Protein AF-C7QG86-F1 (afdb_monomer)

pLDDT: mean 76.53, std 17.46, range [31.89, 95.56]

Radius of gyration: 15.06 Å; Cα contacts (8 Å, |Δi|>4): 195; chains: 1; bounding box: 33×45×41 Å

Solvent-accessible surface area (backbone atoms only — not comparable to full-atom values): 7552 Å² total; per-residue (Å²): 132,87,79,82,76,76,78,77,77,72,50,76,69,52,50,54,48,51,56,45,40,50,59,56,41,36,70,58,45,50,54,40,38,75,74,72,48,74,61,44,81,42,74,46,90,91,76,31,35,30,40,33,35,74,40,83,79,37,16,29,38,40,33,32,45,76,91,42,39,47,60,82,56,95,66,88,62,39,31,45,35,30,34,33,38,83,56,75,65,81,82,67,76,78,92,61,82,61,46,80,69,38,75,50,88,54,80,66,96,56,68,42,58,60,56,44,52,52,45,52,54,57,54,55,72,76,83

Sequence (127 aa):
MTKTATPAAPSSRDAFTFDAARTACRDILDALAEAGFEPGIEYLAGGCAAISIVLRDGSAVLISDIDASLPLSDAPRARWWALHYPGRWDGYPGDEEPVTVYAADGTAEGDDTAAMLAAVTAYARTR

Structure (mmCIF, N/CA/C/O backbone):
data_AF-C7QG86-F1
#
_entry.id   AF-C7QG86-F1
#
loop_
_atom_site.group_PDB
_atom_site.id
_atom_site.type_symbol
_atom_site.label_atom_id
_atom_site.label_alt_id
_atom_site.label_comp_id
_atom_site.label_asym_id
_atom_site.label_entity_id
_atom_site.label_seq_id
_atom_site.pdbx_PDB_ins_code
_atom_site.Cartn_x
_atom_site.Cartn_y
_atom_site.Cartn_z
_atom_site.occupancy
_atom_site.B_iso_or_equiv
_atom_site.auth_seq_id
_atom_site.auth_comp_id
_atom_site.auth_asym_id
_atom_site.auth_atom_id
_atom_site.pdbx_PDB_model_num
ATOM 1 N N . MET A 1 1 ? 2.563 27.004 27.930 1.00 43.31 1 MET A N 1
ATOM 2 C CA . MET A 1 1 ? 2.530 27.506 26.540 1.00 43.31 1 MET A CA 1
ATOM 3 C C . MET A 1 1 ? 3.167 26.446 25.660 1.00 43.31 1 MET A C 1
ATOM 5 O O . MET A 1 1 ? 4.381 26.295 25.690 1.00 43.31 1 MET A O 1
ATOM 9 N N . THR A 1 2 ? 2.361 25.632 24.985 1.00 40.78 2 THR A N 1
ATOM 10 C CA . THR A 1 2 ? 2.843 24.545 24.123 1.00 40.78 2 THR A CA 1
ATOM 11 C C . THR A 1 2 ? 3.312 25.159 22.808 1.00 40.78 2 THR A C 1
ATOM 13 O O . THR A 1 2 ? 2.512 25.698 22.050 1.00 40.78 2 THR A O 1
ATOM 16 N N . LYS A 1 3 ? 4.628 25.162 22.582 1.00 33.06 3 LYS A N 1
ATOM 17 C CA . LYS A 1 3 ? 5.249 25.623 21.339 1.00 33.06 3 LYS A CA 1
ATOM 18 C C . LYS A 1 3 ? 4.970 24.570 20.269 1.00 33.06 3 LYS A C 1
ATOM 20 O O . LYS A 1 3 ? 5.593 23.514 20.285 1.00 33.06 3 LYS A O 1
ATOM 25 N N . THR A 1 4 ? 4.018 24.836 19.382 1.00 37.59 4 THR A N 1
ATOM 26 C CA . THR A 1 4 ? 3.779 24.022 18.187 1.00 37.59 4 THR A CA 1
ATOM 27 C C . THR A 1 4 ? 5.046 24.081 17.337 1.00 37.59 4 THR A C 1
ATOM 29 O O . THR A 1 4 ? 5.409 25.142 16.829 1.00 37.59 4 THR A O 1
ATOM 32 N N . ALA A 1 5 ? 5.785 22.975 17.267 1.00 35.00 5 ALA A N 1
ATOM 33 C CA . ALA A 1 5 ? 6.930 22.868 16.379 1.00 35.00 5 ALA A CA 1
ATOM 34 C C . ALA A 1 5 ? 6.402 22.763 14.946 1.00 35.00 5 ALA A C 1
ATOM 36 O O . ALA A 1 5 ? 5.691 21.818 14.614 1.00 35.00 5 ALA A O 1
ATOM 37 N N . THR A 1 6 ? 6.717 23.752 14.114 1.00 31.89 6 THR A N 1
ATOM 38 C CA . THR A 1 6 ? 6.535 23.651 12.666 1.00 31.89 6 THR A CA 1
ATOM 39 C C . THR A 1 6 ? 7.352 22.453 12.175 1.00 31.89 6 THR A C 1
ATOM 41 O O . THR A 1 6 ? 8.548 22.409 12.484 1.00 31.89 6 THR A O 1
ATOM 44 N N . PRO A 1 7 ? 6.762 21.480 11.457 1.00 42.78 7 PRO A N 1
ATOM 45 C CA . PRO A 1 7 ? 7.535 20.377 10.907 1.00 42.78 7 PRO A CA 1
ATOM 46 C C . PRO A 1 7 ? 8.622 20.935 9.982 1.00 42.78 7 PRO A C 1
ATOM 48 O O . PRO A 1 7 ? 8.381 21.864 9.206 1.00 42.78 7 PRO A O 1
ATOM 51 N N . ALA A 1 8 ? 9.841 20.415 10.126 1.00 41.91 8 ALA A N 1
ATOM 52 C CA . ALA A 1 8 ? 10.957 20.808 9.281 1.00 41.91 8 ALA A CA 1
ATOM 53 C C . ALA A 1 8 ? 10.628 20.475 7.820 1.00 41.91 8 ALA A C 1
ATOM 55 O O . ALA A 1 8 ? 10.112 19.397 7.529 1.00 41.91 8 ALA A O 1
ATOM 56 N N . ALA A 1 9 ? 10.917 21.405 6.907 1.00 41.12 9 ALA A N 1
ATOM 57 C CA . ALA A 1 9 ? 10.803 21.132 5.482 1.00 41.12 9 ALA A CA 1
ATOM 58 C C . ALA A 1 9 ? 11.737 19.959 5.109 1.00 41.12 9 ALA A C 1
ATOM 60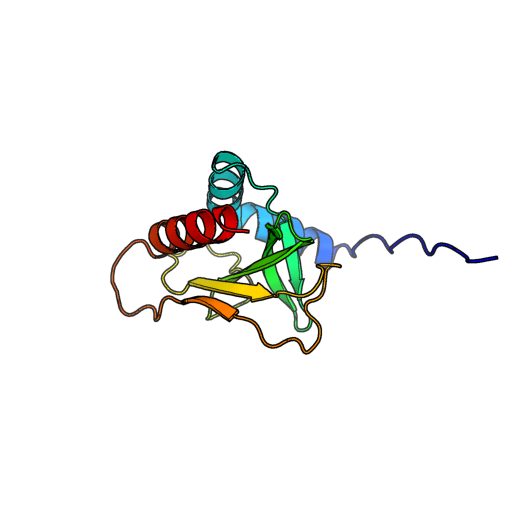 O O . ALA A 1 9 ? 12.862 19.916 5.620 1.00 41.12 9 ALA A O 1
ATOM 61 N N . PRO A 1 10 ? 11.299 19.020 4.250 1.00 50.97 10 PRO A N 1
ATOM 62 C CA . PRO A 1 10 ? 12.123 17.885 3.844 1.00 50.97 10 PRO A CA 1
ATOM 63 C C . PRO A 1 10 ? 13.424 18.369 3.190 1.00 50.97 10 PRO A C 1
ATOM 65 O O . PRO A 1 10 ? 13.441 19.397 2.505 1.00 50.97 10 PRO A O 1
ATOM 68 N N . SER A 1 11 ? 14.530 17.649 3.404 1.00 50.19 11 SER A N 1
ATOM 69 C CA . SER A 1 11 ? 15.805 17.994 2.768 1.00 50.19 11 SER A CA 1
ATOM 70 C C . SER A 1 11 ? 15.714 17.836 1.242 1.00 50.19 11 SER A C 1
ATOM 72 O O . SER A 1 11 ? 14.832 17.152 0.728 1.00 50.19 11 SER A O 1
ATOM 74 N N . SER A 1 12 ? 16.636 18.434 0.479 1.00 47.72 12 SER A N 1
ATOM 75 C CA . SER A 1 12 ? 16.658 18.304 -0.991 1.00 47.72 12 SER A CA 1
ATOM 76 C C . SER A 1 12 ? 16.790 16.853 -1.472 1.00 47.72 12 SER A C 1
ATOM 78 O O . SER A 1 12 ? 16.295 16.513 -2.544 1.00 47.72 12 SER A O 1
ATOM 80 N N . ARG A 1 13 ? 17.419 15.988 -0.666 1.00 50.06 13 ARG A N 1
ATOM 81 C CA . ARG A 1 13 ? 17.490 14.543 -0.900 1.00 50.06 13 ARG A CA 1
ATOM 82 C C . ARG A 1 13 ? 16.137 13.877 -0.658 1.00 50.06 13 ARG A C 1
ATOM 84 O O . ARG A 1 13 ? 15.717 13.066 -1.474 1.00 50.06 13 ARG A O 1
ATOM 91 N N . ASP A 1 14 ? 15.434 14.260 0.401 1.00 55.81 14 ASP A N 1
ATOM 92 C CA . ASP A 1 14 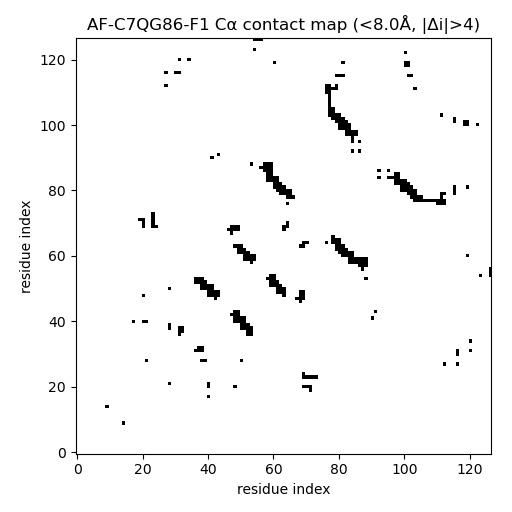? 14.107 13.718 0.712 1.00 55.81 14 ASP A CA 1
ATOM 93 C C . ASP A 1 14 ? 13.088 14.148 -0.350 1.00 55.81 14 ASP A C 1
ATOM 95 O O . ASP A 1 14 ? 12.375 13.310 -0.889 1.00 55.81 14 ASP A O 1
ATOM 99 N N . ALA A 1 15 ? 13.091 15.426 -0.747 1.00 53.12 15 ALA A N 1
ATOM 100 C CA . ALA A 1 15 ? 12.230 15.957 -1.806 1.00 53.12 15 ALA A CA 1
ATOM 101 C C . ALA A 1 15 ? 12.466 15.267 -3.164 1.00 53.12 15 ALA A C 1
ATOM 103 O O . ALA A 1 15 ? 11.509 14.881 -3.833 1.00 53.12 15 ALA A O 1
ATOM 104 N N . PHE A 1 16 ? 13.732 15.037 -3.537 1.00 55.91 16 PHE A N 1
ATOM 105 C CA . PHE A 1 16 ? 14.085 14.272 -4.739 1.00 55.91 16 PHE A CA 1
ATOM 106 C C . PHE A 1 16 ? 13.558 12.830 -4.683 1.00 55.91 16 PHE A C 1
ATOM 108 O O . PHE A 1 16 ? 13.098 12.295 -5.689 1.00 55.91 16 PHE A O 1
ATOM 115 N N . THR A 1 17 ? 13.574 12.212 -3.501 1.00 71.12 17 THR A N 1
ATOM 116 C CA . THR A 1 17 ? 13.082 10.840 -3.324 1.00 71.12 17 THR A CA 1
ATOM 117 C C . THR A 1 17 ? 11.544 10.804 -3.359 1.00 71.12 17 THR A C 1
ATOM 119 O O . THR A 1 17 ? 10.968 9.908 -3.973 1.00 71.12 17 THR A O 1
ATOM 122 N N . PHE A 1 18 ? 10.854 11.809 -2.799 1.00 71.69 18 PHE A N 1
ATOM 123 C CA . PHE A 1 18 ? 9.387 11.930 -2.843 1.00 71.69 18 PHE A CA 1
ATOM 124 C C . PHE A 1 18 ? 8.828 11.996 -4.267 1.00 71.69 18 PHE A C 1
ATOM 126 O O . PHE A 1 18 ? 7.898 11.256 -4.591 1.00 71.69 18 PHE A O 1
ATOM 133 N N . ASP A 1 19 ? 9.384 12.853 -5.123 1.00 76.69 19 ASP A N 1
ATOM 134 C CA . ASP A 1 19 ? 8.883 13.004 -6.493 1.00 76.69 19 ASP A CA 1
ATOM 135 C C . ASP A 1 19 ? 9.185 11.777 -7.356 1.00 76.69 19 ASP A C 1
ATOM 137 O O . ASP A 1 19 ? 8.355 11.376 -8.178 1.00 76.69 19 ASP A O 1
ATOM 141 N N . ALA A 1 20 ? 10.335 11.137 -7.133 1.00 75.62 20 ALA A N 1
ATOM 142 C CA . ALA A 1 20 ? 10.700 9.907 -7.821 1.00 75.62 20 ALA A CA 1
ATOM 143 C C . ALA A 1 20 ? 9.783 8.739 -7.411 1.00 75.62 20 ALA A C 1
ATOM 145 O O . ALA A 1 20 ? 9.246 8.059 -8.283 1.00 75.62 20 ALA A O 1
ATOM 146 N N . ALA A 1 21 ? 9.511 8.565 -6.112 1.00 76.25 21 ALA A N 1
ATOM 147 C CA . ALA A 1 21 ? 8.592 7.540 -5.612 1.00 76.25 21 ALA A CA 1
ATOM 148 C C . ALA A 1 21 ? 7.150 7.776 -6.087 1.00 76.25 21 ALA A C 1
ATOM 150 O O . ALA A 1 21 ? 6.489 6.846 -6.549 1.00 76.25 21 ALA A O 1
ATOM 151 N N . ARG A 1 22 ? 6.674 9.029 -6.049 1.00 80.62 22 ARG A N 1
ATOM 152 C CA . ARG A 1 22 ? 5.349 9.398 -6.571 1.00 80.62 22 ARG A CA 1
ATOM 153 C C . ARG A 1 22 ? 5.237 9.134 -8.069 1.00 80.62 22 ARG A C 1
ATOM 155 O O . ARG A 1 22 ? 4.198 8.676 -8.527 1.00 80.62 22 ARG A O 1
ATOM 162 N N . THR A 1 23 ? 6.288 9.427 -8.833 1.00 81.25 23 THR A N 1
ATOM 163 C CA . THR A 1 23 ? 6.310 9.169 -10.278 1.00 81.25 23 THR A CA 1
ATOM 164 C C . THR A 1 23 ? 6.298 7.675 -10.564 1.00 81.25 23 THR A C 1
ATOM 166 O O . THR A 1 23 ? 5.457 7.232 -11.338 1.00 81.25 23 THR A O 1
ATOM 169 N N . ALA A 1 24 ? 7.151 6.899 -9.890 1.00 76.62 24 ALA A N 1
ATOM 170 C CA . ALA A 1 24 ? 7.184 5.449 -10.038 1.00 76.62 24 ALA A CA 1
ATOM 171 C C . ALA A 1 24 ? 5.822 4.829 -9.696 1.00 76.62 24 ALA A C 1
ATOM 173 O O . ALA A 1 24 ? 5.333 3.962 -10.408 1.00 76.62 24 ALA A O 1
ATOM 174 N N . CYS A 1 25 ? 5.157 5.299 -8.643 1.00 81.88 25 CYS A N 1
ATOM 175 C CA . CYS A 1 25 ? 3.904 4.716 -8.162 1.00 81.88 25 CYS A CA 1
ATOM 176 C C . CYS A 1 25 ? 2.641 5.330 -8.765 1.00 81.88 25 CYS A C 1
ATOM 178 O O . CYS A 1 25 ? 1.554 4.979 -8.310 1.00 81.88 25 CYS A O 1
ATOM 180 N N . ARG A 1 26 ? 2.760 6.228 -9.751 1.00 86.75 26 ARG A N 1
ATOM 181 C CA . ARG A 1 26 ? 1.637 7.039 -10.238 1.00 86.75 26 ARG A CA 1
ATOM 182 C C . ARG A 1 26 ? 0.415 6.202 -10.592 1.00 86.75 26 ARG A C 1
ATOM 184 O O . ARG A 1 26 ? -0.648 6.486 -10.069 1.00 86.75 26 ARG A O 1
ATOM 191 N N . ASP A 1 27 ? 0.586 5.133 -11.358 1.00 86.06 27 ASP A N 1
ATOM 192 C CA . ASP A 1 27 ? -0.540 4.296 -11.787 1.00 86.06 27 ASP A CA 1
ATOM 193 C C . ASP A 1 27 ? -1.294 3.665 -10.603 1.00 86.06 27 ASP A C 1
ATOM 195 O O . ASP A 1 27 ? -2.514 3.536 -10.633 1.00 86.06 27 ASP A O 1
ATOM 199 N N . ILE A 1 28 ? -0.587 3.314 -9.521 1.00 88.25 28 ILE A N 1
ATOM 200 C CA . ILE A 1 28 ? -1.209 2.780 -8.298 1.00 88.25 28 ILE A CA 1
ATOM 201 C C . ILE A 1 28 ? -1.902 3.896 -7.520 1.00 88.25 28 ILE A C 1
ATOM 203 O O . ILE A 1 28 ? -3.014 3.701 -7.036 1.00 88.25 28 ILE A O 1
ATOM 207 N N . LEU A 1 29 ? -1.256 5.058 -7.394 1.00 91.38 29 LEU A N 1
ATOM 208 C CA . LEU A 1 29 ? -1.839 6.223 -6.729 1.00 91.38 29 LEU A CA 1
ATOM 209 C C . LEU A 1 29 ? -3.126 6.664 -7.438 1.00 91.38 29 LEU A C 1
ATOM 211 O O . LEU A 1 29 ? -4.141 6.873 -6.780 1.00 91.38 29 LEU A O 1
ATOM 215 N N . ASP A 1 30 ? -3.103 6.734 -8.766 1.00 92.25 30 ASP A N 1
ATOM 216 C CA . ASP A 1 30 ? -4.253 7.100 -9.587 1.00 92.25 30 ASP A CA 1
ATOM 217 C C . ASP A 1 30 ? -5.364 6.048 -9.450 1.00 92.25 30 ASP A C 1
ATOM 219 O O . ASP A 1 30 ? -6.504 6.406 -9.162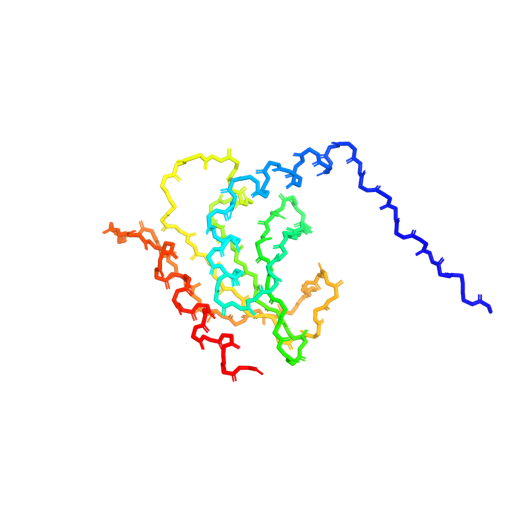 1.00 92.25 30 ASP A O 1
ATOM 223 N N . ALA A 1 31 ? -5.044 4.750 -9.516 1.00 91.12 31 ALA A N 1
ATOM 224 C CA . ALA A 1 31 ? -6.033 3.682 -9.334 1.00 91.12 31 ALA A CA 1
ATOM 225 C C . ALA A 1 31 ? -6.691 3.690 -7.938 1.00 91.12 31 ALA A C 1
ATOM 227 O O . ALA A 1 31 ? -7.897 3.464 -7.805 1.00 91.12 31 ALA A O 1
ATOM 228 N N . LEU A 1 32 ? -5.925 3.964 -6.878 1.00 94.38 32 LEU A N 1
ATOM 229 C CA . LEU A 1 32 ? -6.459 4.097 -5.519 1.00 94.38 32 LEU A CA 1
ATOM 230 C C . LEU A 1 32 ? -7.321 5.358 -5.368 1.00 94.38 32 LEU A C 1
ATOM 232 O O . LEU A 1 32 ? -8.373 5.309 -4.725 1.00 94.38 32 LEU A O 1
ATOM 236 N N . ALA A 1 33 ? -6.915 6.467 -5.987 1.00 95.56 33 ALA A N 1
ATOM 237 C CA . ALA A 1 33 ? -7.703 7.694 -6.016 1.00 95.56 33 ALA A CA 1
ATOM 238 C C . ALA A 1 33 ? -9.030 7.499 -6.769 1.00 95.56 33 ALA A C 1
ATOM 240 O O . ALA A 1 33 ? -10.087 7.887 -6.269 1.00 95.56 33 ALA A O 1
ATOM 241 N N . GLU A 1 34 ? -9.010 6.819 -7.917 1.00 94.94 34 GLU A N 1
ATOM 242 C CA . GLU A 1 34 ? -10.211 6.430 -8.672 1.00 94.94 34 GLU A CA 1
ATOM 243 C C . GLU A 1 34 ? -11.140 5.513 -7.862 1.00 94.94 34 GLU A C 1
ATOM 245 O O . GLU A 1 34 ? -12.365 5.591 -7.988 1.00 94.94 34 GLU A O 1
ATOM 250 N N . ALA A 1 35 ? -10.583 4.682 -6.977 1.00 92.44 35 ALA A N 1
ATOM 251 C CA . ALA A 1 35 ? -11.350 3.857 -6.045 1.00 92.44 35 ALA A CA 1
ATOM 252 C C . ALA A 1 35 ? -11.950 4.642 -4.855 1.00 92.44 35 ALA A C 1
ATOM 254 O O . ALA A 1 35 ? -12.743 4.066 -4.096 1.00 92.44 35 ALA A O 1
ATOM 255 N N . GLY A 1 36 ? -11.635 5.937 -4.728 1.00 94.69 36 GLY A N 1
ATOM 256 C CA . GLY A 1 36 ? -12.176 6.862 -3.728 1.00 94.69 36 GLY A CA 1
ATOM 257 C C . GLY A 1 36 ? -11.317 7.030 -2.474 1.00 94.69 36 GLY A C 1
ATOM 258 O O . GLY A 1 36 ? -11.842 7.456 -1.445 1.00 94.69 36 GLY A O 1
ATOM 259 N N . PHE A 1 37 ? -10.035 6.671 -2.533 1.00 94.81 37 PHE A N 1
ATOM 260 C CA . PHE A 1 37 ? -9.090 6.832 -1.428 1.00 94.81 37 PHE A CA 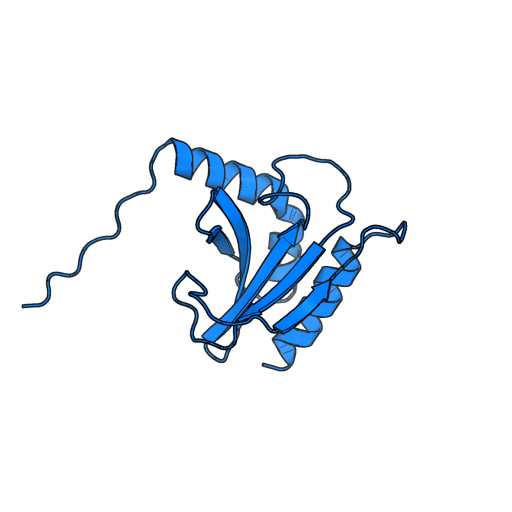1
ATOM 261 C C . PHE A 1 37 ? -8.210 8.078 -1.606 1.00 94.81 37 PHE A C 1
ATOM 263 O O . PHE A 1 37 ? -8.079 8.607 -2.706 1.00 94.81 37 PHE A O 1
ATOM 270 N N . GLU A 1 38 ? -7.570 8.527 -0.527 1.00 94.38 38 GLU A N 1
ATOM 271 C CA . GLU A 1 38 ? -6.539 9.573 -0.562 1.00 94.38 38 GLU A CA 1
ATOM 272 C C . GLU A 1 38 ? -5.163 8.929 -0.322 1.00 94.38 38 GLU A C 1
ATOM 274 O O . GLU A 1 38 ? -4.706 8.875 0.822 1.00 94.38 38 GLU A O 1
ATOM 279 N N . PRO A 1 39 ? -4.517 8.358 -1.359 1.00 93.94 39 PRO A N 1
ATOM 280 C CA . PRO A 1 39 ? -3.260 7.655 -1.170 1.00 93.94 39 PRO A CA 1
ATOM 281 C C . PRO A 1 39 ? -2.092 8.624 -0.947 1.00 93.94 39 PRO A C 1
ATOM 283 O O . PRO A 1 39 ? -1.925 9.616 -1.663 1.00 93.94 39 PRO A O 1
ATOM 286 N N . GLY A 1 40 ? -1.254 8.306 0.037 1.00 90.25 40 GLY A N 1
ATOM 287 C CA . GLY A 1 40 ? -0.022 9.019 0.362 1.00 90.25 40 GLY A CA 1
ATOM 288 C C . GLY A 1 40 ? 1.226 8.234 -0.032 1.00 90.25 40 GLY A C 1
ATOM 289 O O . GLY A 1 40 ? 1.167 7.037 -0.300 1.00 90.25 40 GLY A O 1
ATOM 290 N N . ILE A 1 41 ? 2.373 8.913 -0.049 1.00 87.50 41 ILE A N 1
ATOM 291 C CA . ILE A 1 41 ? 3.688 8.261 -0.037 1.00 87.50 41 ILE A CA 1
ATOM 292 C C . ILE A 1 41 ? 4.303 8.538 1.326 1.00 87.50 41 ILE A C 1
ATOM 294 O O . ILE A 1 41 ? 4.432 9.699 1.711 1.00 87.50 41 ILE A O 1
ATOM 298 N N . GLU A 1 42 ? 4.705 7.482 2.017 1.00 84.75 42 GLU A N 1
ATOM 299 C CA . GLU A 1 42 ? 5.321 7.536 3.339 1.00 84.75 42 GLU A CA 1
ATOM 300 C C . GLU A 1 42 ? 6.759 7.049 3.262 1.00 84.75 42 GLU A C 1
ATOM 302 O O . GLU A 1 42 ? 7.060 6.095 2.542 1.00 84.75 4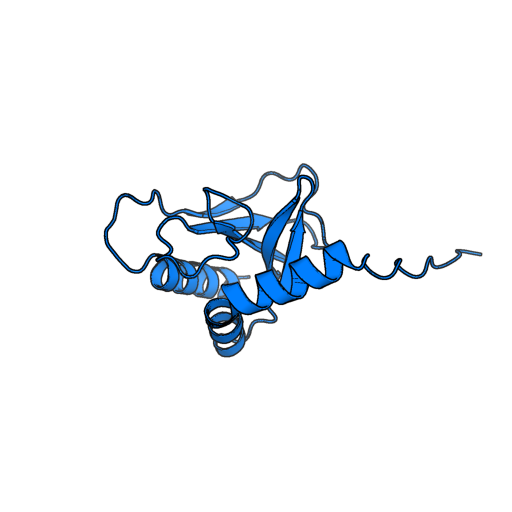2 GLU A O 1
ATOM 307 N N . TYR A 1 43 ? 7.634 7.668 4.053 1.00 78.12 43 TYR A N 1
ATOM 308 C CA . TYR A 1 43 ? 8.981 7.165 4.297 1.00 78.12 43 TYR A CA 1
ATOM 309 C C . TYR A 1 43 ? 9.056 6.571 5.691 1.00 78.12 43 TYR A C 1
ATOM 311 O O . TYR A 1 43 ? 8.956 7.269 6.698 1.00 78.12 43 TYR A O 1
ATOM 319 N N . LEU A 1 44 ? 9.262 5.265 5.731 1.00 74.31 44 LEU A N 1
ATOM 320 C CA . LEU A 1 44 ? 9.474 4.507 6.945 1.00 74.31 44 LEU A CA 1
ATOM 321 C C . LEU A 1 44 ? 10.951 4.580 7.350 1.00 74.31 44 LEU A C 1
ATOM 323 O O . LEU A 1 44 ? 11.854 4.810 6.532 1.00 74.31 44 LEU A O 1
ATOM 327 N N . ALA A 1 45 ? 11.209 4.365 8.639 1.00 69.31 45 ALA A N 1
ATOM 328 C CA . ALA A 1 45 ? 12.567 4.259 9.156 1.00 69.31 45 ALA A CA 1
ATOM 329 C C . ALA A 1 45 ? 13.366 3.208 8.358 1.00 69.31 45 ALA A C 1
ATOM 331 O O . ALA A 1 45 ? 12.841 2.165 7.980 1.00 69.31 45 ALA A O 1
ATOM 332 N N . GLY A 1 46 ? 14.639 3.497 8.076 1.00 65.25 46 GLY A N 1
ATOM 333 C CA . GLY A 1 46 ? 15.495 2.620 7.264 1.00 65.25 46 GLY A CA 1
ATOM 334 C C . GLY A 1 46 ? 15.507 2.922 5.761 1.00 65.25 46 GLY A C 1
ATOM 335 O O . GLY A 1 46 ? 16.198 2.230 5.022 1.00 65.25 46 GLY A O 1
ATOM 336 N N . GLY A 1 47 ? 14.820 3.978 5.304 1.00 65.94 47 GLY A N 1
ATOM 337 C CA . GLY A 1 47 ? 14.843 4.401 3.896 1.00 65.94 47 GLY A CA 1
ATOM 338 C C . GLY A 1 47 ? 13.855 3.645 3.008 1.00 65.94 47 GLY A C 1
ATOM 339 O O . GLY A 1 47 ? 13.989 3.667 1.783 1.00 65.94 47 GLY A O 1
ATOM 340 N N . CYS A 1 48 ? 12.873 2.981 3.620 1.00 73.19 48 CYS A N 1
ATOM 341 C CA . CYS A 1 48 ? 11.765 2.337 2.928 1.00 73.19 48 CYS A CA 1
ATOM 342 C C . CYS A 1 48 ? 10.687 3.359 2.582 1.00 73.19 48 CYS A C 1
ATOM 344 O O . CYS A 1 48 ? 10.319 4.173 3.421 1.00 73.19 48 CYS A O 1
ATOM 346 N N . ALA A 1 49 ? 10.178 3.308 1.355 1.00 79.19 49 ALA A N 1
ATOM 347 C CA . ALA A 1 49 ? 9.008 4.066 0.942 1.00 79.19 49 ALA A CA 1
ATOM 348 C C . ALA A 1 49 ? 7.828 3.103 0.791 1.00 79.19 49 ALA A C 1
ATOM 350 O O . ALA A 1 49 ? 8.024 1.976 0.330 1.00 79.19 49 ALA A O 1
ATOM 351 N N . ALA A 1 50 ? 6.636 3.548 1.173 1.00 86.12 50 ALA A N 1
ATOM 352 C CA . ALA A 1 50 ? 5.387 2.807 1.038 1.00 86.12 50 ALA A CA 1
ATOM 353 C C . ALA A 1 50 ? 4.266 3.741 0.573 1.00 86.12 50 ALA A C 1
ATOM 355 O O . ALA A 1 50 ? 4.306 4.946 0.822 1.00 86.12 50 ALA A O 1
ATOM 356 N N . ILE A 1 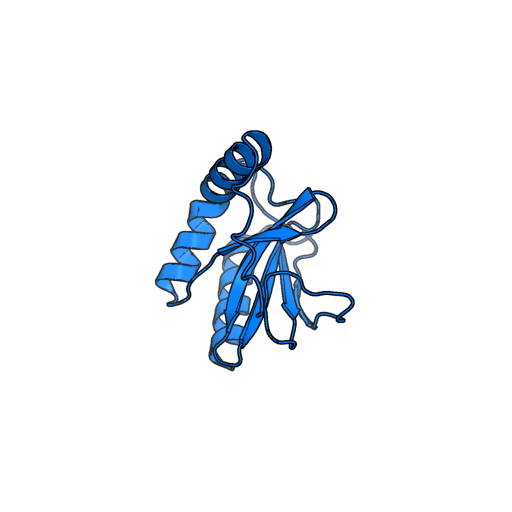51 ? 3.261 3.187 -0.098 1.00 90.50 51 ILE A N 1
ATOM 357 C CA . ILE A 1 51 ? 2.002 3.889 -0.354 1.00 90.50 51 ILE A CA 1
ATOM 358 C C . ILE A 1 51 ? 1.129 3.700 0.883 1.00 90.50 51 ILE A C 1
ATOM 360 O O . ILE A 1 51 ? 0.971 2.569 1.340 1.00 90.50 51 ILE A O 1
ATOM 364 N N . SER A 1 52 ? 0.561 4.773 1.423 1.00 92.62 52 SER A N 1
ATOM 365 C CA . SER A 1 52 ? -0.383 4.707 2.540 1.00 92.62 52 SER A CA 1
ATOM 366 C C . SER A 1 52 ? -1.805 4.994 2.088 1.00 92.62 52 SER A C 1
ATOM 368 O O . SER A 1 52 ? -2.035 5.779 1.172 1.00 92.62 52 SER A O 1
ATOM 370 N N . ILE A 1 53 ? -2.773 4.377 2.760 1.00 94.69 53 ILE A N 1
ATOM 371 C CA . ILE A 1 53 ? -4.182 4.764 2.703 1.00 94.69 53 ILE A CA 1
ATOM 372 C C . ILE A 1 53 ? -4.696 4.840 4.133 1.00 94.69 53 ILE A C 1
ATOM 374 O O . ILE A 1 53 ? -4.677 3.831 4.839 1.00 94.69 53 ILE A O 1
ATOM 378 N N . VAL A 1 54 ? -5.189 6.008 4.542 1.00 94.06 54 VAL A N 1
ATOM 379 C CA . VAL A 1 54 ? -5.866 6.174 5.834 1.00 94.06 54 VAL A CA 1
ATOM 380 C C . VAL A 1 54 ? -7.328 5.759 5.688 1.00 94.06 54 VAL A C 1
ATOM 382 O O . VAL A 1 54 ? -8.053 6.254 4.824 1.00 94.06 54 VAL A O 1
ATOM 385 N N . LEU A 1 55 ? -7.756 4.817 6.522 1.00 94.06 55 LEU A N 1
ATOM 386 C CA . LEU A 1 55 ? -9.113 4.288 6.561 1.00 94.06 55 LEU A CA 1
ATOM 387 C C . LEU A 1 55 ? -10.027 5.191 7.404 1.00 94.06 55 LEU A C 1
ATOM 389 O O . LEU A 1 55 ? -9.580 6.089 8.118 1.00 94.06 55 LEU A O 1
ATOM 393 N N . ARG A 1 56 ? -11.341 4.952 7.339 1.00 91.62 56 ARG A N 1
ATOM 394 C CA . ARG A 1 56 ? -12.348 5.786 8.024 1.00 91.62 56 ARG A CA 1
ATOM 395 C C . ARG A 1 56 ? -12.223 5.777 9.543 1.00 91.62 56 ARG A C 1
ATOM 397 O O . ARG A 1 56 ? -12.515 6.784 10.183 1.00 91.62 56 ARG A O 1
ATOM 404 N N . ASP A 1 57 ? -11.803 4.651 10.106 1.00 90.69 57 ASP A N 1
ATOM 405 C CA . ASP A 1 57 ? -11.538 4.488 11.537 1.00 90.69 57 ASP A CA 1
ATOM 406 C C . ASP A 1 57 ? -10.214 5.142 11.983 1.00 90.69 57 ASP A C 1
ATOM 408 O O . ASP A 1 57 ? -9.895 5.153 13.172 1.00 90.69 57 ASP A O 1
ATOM 412 N N . GLY A 1 58 ? -9.468 5.738 11.047 1.00 91.00 58 GLY A N 1
ATOM 413 C CA . GLY A 1 58 ? -8.183 6.381 11.284 1.00 91.00 58 GLY A CA 1
ATOM 414 C C . GLY A 1 58 ? -6.999 5.418 11.287 1.00 91.00 58 GLY A C 1
ATOM 415 O O . GLY A 1 58 ? -5.882 5.880 11.500 1.00 91.00 58 GLY A O 1
ATOM 416 N N . SER A 1 59 ? -7.220 4.122 11.058 1.00 93.19 59 SER A N 1
ATOM 417 C CA . SER A 1 59 ? -6.156 3.143 10.819 1.00 93.19 59 SER A CA 1
ATOM 418 C C . SER A 1 59 ? -5.575 3.284 9.410 1.00 93.19 59 SER A C 1
ATOM 420 O O . SER A 1 59 ? -6.084 4.079 8.616 1.00 93.19 59 SER A O 1
ATOM 422 N N . ALA A 1 60 ? -4.509 2.557 9.067 1.00 93.81 60 ALA A N 1
ATOM 423 C CA . ALA A 1 60 ? -3.918 2.669 7.731 1.00 93.81 60 ALA A CA 1
ATOM 424 C C . ALA A 1 60 ? -3.514 1.337 7.110 1.00 93.81 60 ALA A C 1
ATOM 426 O O . ALA A 1 60 ? -3.134 0.392 7.796 1.00 93.81 60 ALA A O 1
ATOM 427 N N . VAL A 1 61 ? -3.561 1.288 5.781 1.00 94.38 61 VAL A N 1
ATOM 428 C CA . VAL A 1 61 ? -2.929 0.233 4.984 1.00 94.38 61 VAL A CA 1
ATOM 429 C C . VAL A 1 61 ? -1.662 0.795 4.359 1.00 94.38 61 VAL A C 1
ATOM 431 O O . VAL A 1 61 ? -1.715 1.841 3.714 1.00 94.38 61 VAL A O 1
ATOM 434 N N . LEU A 1 62 ? -0.543 0.094 4.532 1.00 91.75 62 LEU A N 1
ATOM 435 C CA . LEU A 1 62 ? 0.718 0.372 3.852 1.00 91.75 62 LEU A CA 1
ATOM 436 C C . LEU A 1 62 ? 0.967 -0.659 2.764 1.00 91.75 62 LEU A C 1
ATOM 438 O O . LEU A 1 62 ? 0.828 -1.857 3.002 1.00 91.75 62 LEU A O 1
ATOM 442 N N . ILE A 1 63 ? 1.358 -0.183 1.588 1.00 90.06 63 ILE A N 1
ATOM 443 C CA . ILE A 1 63 ? 1.623 -0.994 0.407 1.00 90.06 63 ILE A CA 1
ATOM 444 C C . ILE A 1 63 ? 3.079 -0.777 -0.007 1.00 90.06 63 ILE A C 1
ATOM 446 O O . ILE A 1 63 ? 3.489 0.358 -0.267 1.00 90.06 63 ILE A O 1
ATOM 450 N N . SER A 1 64 ? 3.863 -1.848 -0.088 1.00 84.94 64 SER A N 1
ATOM 451 C CA . SER A 1 64 ? 5.243 -1.801 -0.586 1.00 84.94 64 SER A CA 1
ATOM 452 C C . SER A 1 64 ? 5.572 -3.019 -1.439 1.00 84.94 64 SER A C 1
ATOM 454 O O . SER A 1 64 ? 4.870 -4.029 -1.409 1.00 84.94 64 SER A O 1
ATOM 456 N N . ASP A 1 65 ? 6.664 -2.919 -2.190 1.00 77.12 65 ASP A N 1
ATOM 457 C CA . ASP A 1 65 ? 7.321 -4.087 -2.772 1.00 77.12 65 ASP A CA 1
ATOM 458 C C . ASP A 1 65 ? 8.071 -4.845 -1.654 1.00 77.12 65 ASP A C 1
ATOM 460 O O . ASP A 1 65 ? 8.564 -4.219 -0.708 1.00 77.12 65 ASP A O 1
ATOM 464 N N . ILE A 1 66 ? 8.114 -6.177 -1.720 1.00 68.31 66 ILE A N 1
ATOM 465 C CA . ILE A 1 66 ? 8.807 -7.037 -0.749 1.00 68.31 66 ILE A CA 1
ATOM 466 C C . ILE A 1 66 ? 10.333 -6.887 -0.833 1.00 68.31 66 ILE A C 1
ATOM 468 O O . ILE A 1 66 ? 11.020 -7.074 0.170 1.00 68.31 66 ILE A O 1
ATOM 472 N N . ASP A 1 67 ? 10.871 -6.580 -2.022 1.00 57.62 67 ASP A N 1
ATOM 473 C CA . ASP A 1 67 ? 12.312 -6.657 -2.297 1.00 57.62 67 ASP A CA 1
ATOM 474 C C . ASP A 1 67 ? 13.033 -5.312 -2.078 1.00 57.62 67 ASP A C 1
ATOM 476 O O . ASP A 1 67 ? 14.262 -5.289 -1.973 1.00 57.62 67 ASP A O 1
ATOM 480 N N . ALA A 1 68 ? 12.311 -4.188 -1.993 1.00 50.03 68 ALA A N 1
ATOM 481 C CA . ALA A 1 68 ? 12.885 -2.871 -1.704 1.00 50.03 68 ALA A CA 1
ATOM 482 C C . ALA A 1 68 ? 11.821 -1.813 -1.361 1.00 50.03 68 ALA A C 1
ATOM 484 O O . ALA A 1 68 ? 10.656 -1.920 -1.741 1.00 50.03 68 ALA A O 1
ATOM 485 N N . SER A 1 69 ? 12.269 -0.719 -0.727 1.00 57.06 69 SER A N 1
ATOM 486 C CA . SER A 1 69 ? 11.632 0.604 -0.790 1.00 57.06 69 SER A CA 1
ATOM 487 C C . SER A 1 69 ? 11.080 0.841 -2.193 1.00 57.06 69 SER A C 1
ATOM 489 O O . SER A 1 69 ? 11.868 0.665 -3.122 1.00 57.06 69 SER A O 1
ATOM 491 N N . LEU A 1 70 ? 9.796 1.225 -2.335 1.00 58.56 70 LEU A N 1
ATOM 492 C CA . LEU A 1 70 ? 9.111 1.456 -3.625 1.00 58.56 70 LEU A CA 1
ATOM 493 C C . LEU A 1 70 ? 10.107 1.708 -4.768 1.00 58.56 70 LEU A C 1
ATOM 495 O O . LEU A 1 70 ? 10.702 2.793 -4.821 1.00 58.56 70 LEU A O 1
ATOM 499 N N . PRO A 1 71 ? 10.385 0.697 -5.608 1.00 56.84 71 PRO A N 1
ATOM 500 C CA . PRO A 1 71 ? 11.522 0.771 -6.500 1.00 56.84 71 PRO A CA 1
ATOM 501 C C . PRO A 1 71 ? 11.307 1.913 -7.489 1.00 56.84 71 PRO A C 1
ATOM 503 O O . PRO A 1 71 ? 10.263 2.021 -8.129 1.00 56.84 71 PRO A O 1
ATOM 506 N N . LEU A 1 72 ? 12.328 2.757 -7.637 1.00 54.78 72 LEU A N 1
ATOM 507 C CA . LEU A 1 72 ? 12.392 3.842 -8.623 1.00 54.78 72 LEU A CA 1
ATOM 508 C C . LEU A 1 72 ? 12.540 3.304 -10.069 1.00 54.78 72 LEU A C 1
ATOM 510 O O . LEU A 1 72 ? 13.218 3.920 -10.886 1.00 54.78 72 LEU A O 1
ATOM 514 N N . SER A 1 73 ? 12.001 2.114 -10.356 1.00 52.16 73 SER A N 1
ATOM 515 C CA . SER A 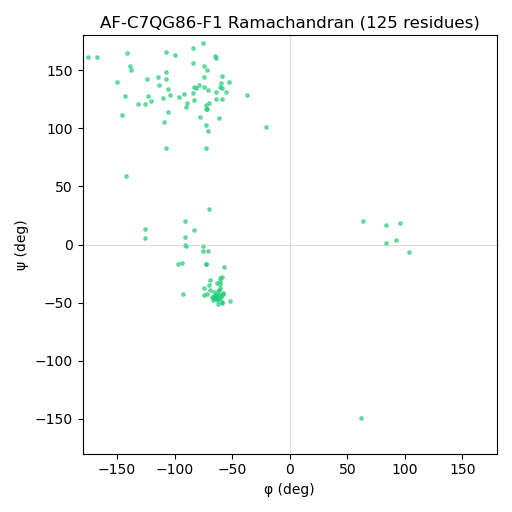1 73 ? 12.246 1.317 -11.560 1.00 52.16 73 SER A CA 1
ATOM 516 C C . SER A 1 73 ? 10.941 0.986 -12.283 1.00 52.16 73 SER A C 1
ATOM 518 O O . SER A 1 73 ? 9.945 0.647 -11.647 1.00 52.16 73 SER A O 1
ATOM 520 N N . ASP A 1 74 ? 10.994 1.000 -13.616 1.00 53.69 74 ASP A N 1
ATOM 521 C CA . ASP A 1 74 ? 9.879 0.690 -14.524 1.00 53.69 74 ASP A CA 1
ATOM 522 C C . ASP A 1 74 ? 9.687 -0.829 -14.762 1.00 53.69 74 ASP A C 1
ATOM 524 O O . ASP A 1 74 ? 9.000 -1.243 -15.696 1.00 53.69 74 ASP A O 1
ATOM 528 N N . ALA A 1 75 ? 10.331 -1.688 -13.963 1.00 57.75 75 ALA A N 1
ATOM 529 C CA . ALA A 1 75 ? 10.222 -3.141 -14.101 1.00 57.75 75 ALA A CA 1
ATOM 530 C C . ALA A 1 75 ? 8.838 -3.670 -13.649 1.00 57.75 75 ALA A C 1
ATOM 532 O O . ALA A 1 75 ? 8.230 -3.095 -12.741 1.00 57.75 75 ALA A O 1
ATOM 533 N N . PRO A 1 76 ? 8.342 -4.784 -14.232 1.00 57.38 76 PRO A N 1
ATOM 534 C CA . PRO A 1 76 ? 7.096 -5.421 -13.804 1.00 57.38 76 PRO A CA 1
ATOM 535 C C . PRO A 1 76 ? 7.121 -5.768 -12.312 1.00 57.38 76 PRO A C 1
ATOM 537 O O . PRO A 1 76 ? 8.082 -6.368 -11.827 1.00 57.38 76 PRO A O 1
ATOM 540 N N . ARG A 1 77 ? 6.055 -5.402 -11.594 1.00 68.31 77 ARG A N 1
ATOM 541 C CA . ARG A 1 77 ? 5.908 -5.657 -10.156 1.00 68.31 77 ARG A CA 1
ATOM 542 C C . ARG A 1 77 ? 5.243 -7.006 -9.927 1.00 68.31 77 ARG A C 1
ATOM 544 O O . ARG A 1 77 ? 4.121 -7.206 -10.380 1.00 68.31 77 ARG A O 1
ATOM 551 N N . ALA A 1 78 ? 5.919 -7.891 -9.204 1.00 63.91 78 ALA A N 1
ATOM 552 C CA . ALA A 1 78 ? 5.428 -9.242 -8.915 1.00 63.91 78 ALA A CA 1
ATOM 553 C C . ALA A 1 78 ? 5.405 -9.564 -7.411 1.00 63.91 78 ALA A C 1
ATOM 555 O O . ALA A 1 78 ? 5.214 -10.701 -7.009 1.00 63.91 78 ALA A O 1
ATOM 556 N N . ARG A 1 79 ? 5.711 -8.601 -6.533 1.00 77.12 79 ARG A N 1
ATOM 557 C CA . ARG A 1 79 ? 5.903 -8.901 -5.107 1.00 77.12 79 ARG A CA 1
ATOM 558 C C . ARG A 1 79 ? 5.359 -7.819 -4.193 1.00 77.12 79 ARG A C 1
ATOM 560 O O . ARG A 1 79 ? 6.074 -7.221 -3.398 1.00 77.12 79 ARG A O 1
ATOM 567 N N . TRP A 1 80 ? 4.065 -7.559 -4.319 1.00 84.94 80 TRP A N 1
ATOM 568 C CA . TRP A 1 80 ? 3.381 -6.602 -3.462 1.00 84.94 80 TRP A CA 1
ATOM 569 C C . TRP A 1 80 ? 3.041 -7.170 -2.089 1.00 84.94 80 TRP A C 1
ATOM 571 O O . TRP A 1 80 ? 2.472 -8.259 -1.977 1.00 84.94 80 TRP A O 1
ATOM 581 N N . TRP A 1 81 ? 3.267 -6.359 -1.061 1.00 87.81 81 TRP A N 1
ATOM 582 C CA . TRP A 1 81 ? 2.687 -6.502 0.267 1.00 87.81 81 TRP A CA 1
ATOM 583 C C . TRP A 1 81 ? 1.745 -5.344 0.558 1.00 87.81 81 TRP A C 1
ATOM 585 O O . TRP A 1 81 ? 2.071 -4.192 0.290 1.00 87.81 81 TRP A O 1
ATOM 595 N N . ALA A 1 82 ? 0.590 -5.661 1.139 1.00 90.69 82 ALA A N 1
ATOM 596 C CA . ALA A 1 82 ? -0.307 -4.694 1.748 1.00 90.69 82 ALA A CA 1
ATOM 597 C C . ALA A 1 82 ? -0.589 -5.111 3.194 1.00 90.69 82 ALA A C 1
ATOM 599 O O . ALA A 1 82 ? -1.098 -6.206 3.455 1.00 90.69 82 ALA A O 1
ATOM 600 N N . LEU A 1 83 ? -0.251 -4.231 4.130 1.00 92.31 83 LEU A N 1
ATOM 601 C CA . LEU A 1 83 ? -0.286 -4.471 5.567 1.00 92.31 83 LEU A CA 1
ATOM 602 C C . LEU A 1 83 ? -1.183 -3.434 6.242 1.00 92.31 83 LEU A C 1
ATOM 604 O O . LEU A 1 83 ? -1.015 -2.237 6.032 1.00 92.31 83 LEU A O 1
ATOM 608 N N . HIS A 1 84 ? -2.139 -3.886 7.047 1.00 94.00 84 HIS A N 1
ATOM 609 C CA . HIS A 1 84 ? -3.011 -3.037 7.853 1.00 94.00 84 HIS A CA 1
ATOM 610 C C . HIS A 1 84 ? -2.420 -2.824 9.244 1.00 94.00 84 HIS A C 1
ATOM 612 O O . HIS A 1 84 ? -2.098 -3.785 9.936 1.00 94.00 84 HIS A O 1
ATOM 618 N N . TYR A 1 85 ? -2.347 -1.567 9.660 1.00 92.00 85 TYR A N 1
ATOM 619 C CA . TYR A 1 85 ? -1.952 -1.133 10.993 1.00 92.00 85 TYR A CA 1
ATOM 620 C C . TYR A 1 85 ? -3.196 -0.595 11.704 1.00 92.00 85 TYR A C 1
ATOM 622 O O . TYR A 1 85 ? -3.683 0.465 11.302 1.00 92.00 85 TYR A O 1
ATOM 630 N N . PRO A 1 86 ? -3.771 -1.337 12.672 1.00 89.19 86 PRO A N 1
ATOM 631 C CA . PRO A 1 86 ? -5.062 -1.005 13.275 1.00 89.19 86 PRO A CA 1
ATOM 632 C C . PRO A 1 86 ? -5.022 0.203 14.220 1.00 89.19 86 PRO A C 1
ATOM 634 O O . PRO A 1 86 ? -6.079 0.765 14.519 1.00 89.19 86 PRO A O 1
ATOM 637 N N . GLY A 1 87 ? -3.843 0.622 14.674 1.00 86.31 87 GLY A N 1
ATOM 638 C CA . GLY A 1 87 ? -3.642 1.850 15.423 1.00 86.31 87 GLY A CA 1
ATOM 639 C C . GLY A 1 87 ? -3.975 3.098 14.609 1.00 86.31 87 GLY A C 1
ATOM 640 O O . GLY A 1 87 ? -4.019 3.094 13.381 1.00 86.31 87 GLY A O 1
ATOM 641 N N . ARG A 1 88 ? -4.216 4.209 15.311 1.00 85.00 88 ARG A N 1
ATOM 642 C CA . ARG A 1 88 ? -4.446 5.499 14.656 1.00 85.00 88 ARG A CA 1
ATOM 643 C C . ARG A 1 88 ? -3.187 5.923 13.900 1.00 85.00 88 ARG A C 1
ATOM 645 O O . ARG A 1 88 ? -2.137 6.078 14.513 1.00 85.00 88 ARG A O 1
ATOM 652 N N . TRP A 1 89 ? -3.333 6.197 12.611 1.00 85.25 89 TRP A N 1
ATOM 653 C CA . TRP A 1 89 ? -2.247 6.631 11.747 1.00 85.25 89 TRP A CA 1
ATOM 654 C C . TRP A 1 89 ? -1.826 8.074 12.043 1.00 85.25 89 TRP A C 1
ATOM 656 O O . TRP A 1 89 ? -2.622 9.009 11.917 1.00 85.25 89 TRP A O 1
ATOM 666 N N . ASP A 1 90 ? -0.561 8.259 12.414 1.00 81.62 90 ASP A N 1
ATOM 667 C CA . ASP A 1 90 ? 0.096 9.560 12.593 1.00 81.62 90 ASP A CA 1
ATOM 668 C C . ASP A 1 90 ? 1.396 9.697 11.772 1.00 81.62 90 ASP A C 1
ATOM 670 O O . ASP A 1 90 ? 2.152 10.652 11.960 1.00 81.62 90 ASP A O 1
ATOM 674 N N . GLY A 1 91 ? 1.619 8.780 10.820 1.00 70.81 91 GLY A N 1
ATOM 675 C CA . GLY A 1 91 ? 2.767 8.768 9.907 1.00 70.81 91 GLY A CA 1
ATOM 676 C C . GLY A 1 91 ? 3.846 7.736 10.248 1.00 70.81 91 GLY A C 1
ATOM 677 O O . GLY A 1 91 ? 4.770 7.556 9.456 1.00 70.81 91 GLY A O 1
ATOM 678 N N . TYR A 1 92 ? 3.748 7.030 11.382 1.00 72.00 92 TYR A N 1
ATOM 679 C CA . TYR A 1 92 ? 4.655 5.923 11.692 1.00 72.00 92 TYR A CA 1
ATOM 680 C C . TYR A 1 92 ? 3.937 4.773 12.419 1.00 72.00 92 TYR A C 1
ATOM 682 O O . TYR A 1 92 ? 3.331 5.006 13.460 1.00 72.00 92 TYR A O 1
ATOM 690 N N . PRO A 1 93 ? 4.043 3.517 11.944 1.00 67.38 93 PRO A N 1
ATOM 691 C CA . PRO A 1 93 ? 3.325 2.386 12.539 1.00 67.38 93 PRO A CA 1
ATOM 692 C C . PRO A 1 93 ? 3.847 1.937 13.917 1.00 67.38 93 PRO A C 1
ATOM 694 O O . PRO A 1 93 ? 3.253 1.069 14.550 1.00 67.38 93 PRO A O 1
ATOM 697 N N . GLY A 1 94 ? 4.954 2.502 14.409 1.00 69.19 94 GLY A N 1
ATOM 698 C CA . GLY A 1 94 ? 5.532 2.092 15.690 1.00 69.19 94 GLY A CA 1
ATOM 699 C C . GLY A 1 94 ? 5.971 0.623 15.690 1.00 69.19 94 GLY A C 1
ATOM 700 O O . GLY A 1 94 ? 6.349 0.083 14.653 1.00 69.19 94 GLY A O 1
ATOM 701 N N . ASP A 1 95 ? 5.901 -0.007 16.866 1.00 71.69 95 ASP A N 1
ATOM 702 C CA . ASP A 1 95 ? 6.138 -1.446 17.073 1.00 71.69 95 ASP A CA 1
ATOM 703 C C . ASP A 1 95 ? 4.838 -2.275 16.946 1.00 71.69 95 ASP A C 1
ATOM 705 O O . ASP A 1 95 ? 4.735 -3.373 17.495 1.00 71.69 95 ASP A O 1
ATOM 709 N N . GLU A 1 96 ? 3.802 -1.739 16.293 1.00 78.94 96 GLU A N 1
ATOM 710 C CA . GLU A 1 96 ? 2.527 -2.439 16.134 1.00 78.94 96 GLU A CA 1
ATOM 711 C C . GLU A 1 96 ? 2.662 -3.614 15.154 1.00 78.94 96 GLU A C 1
ATOM 713 O O . GLU A 1 96 ? 3.217 -3.469 14.063 1.00 78.94 96 GLU A O 1
ATOM 718 N N . GLU A 1 97 ? 2.131 -4.783 15.532 1.00 85.00 97 GLU A N 1
ATOM 719 C CA . GLU A 1 97 ? 2.079 -5.942 14.639 1.00 85.00 97 GLU A CA 1
ATOM 720 C C . GLU A 1 97 ? 1.020 -5.717 13.544 1.00 85.00 97 GLU A C 1
ATOM 722 O O . GLU A 1 97 ? -0.172 -5.610 13.856 1.00 85.00 97 GLU A O 1
ATOM 727 N N . PRO A 1 98 ? 1.414 -5.659 12.259 1.00 89.88 98 PRO A N 1
ATOM 728 C CA . PRO A 1 98 ? 0.462 -5.463 11.180 1.00 89.88 98 PRO A CA 1
ATOM 729 C C . PRO A 1 98 ? -0.354 -6.723 10.889 1.00 89.88 98 PRO A C 1
ATOM 731 O O . PRO A 1 98 ? 0.110 -7.854 11.033 1.00 89.88 98 PRO A O 1
ATOM 734 N N . VAL A 1 99 ? -1.551 -6.519 10.345 1.00 92.06 99 VAL A N 1
ATOM 735 C CA . VAL A 1 99 ? -2.381 -7.575 9.761 1.00 92.06 99 VAL A CA 1
ATOM 736 C C . VAL A 1 99 ? -2.157 -7.618 8.253 1.00 92.06 99 VAL A C 1
ATOM 738 O O . VAL A 1 99 ? -2.314 -6.614 7.561 1.00 92.06 99 VAL A O 1
ATOM 741 N N . THR A 1 100 ? -1.825 -8.784 7.705 1.00 92.88 100 THR A N 1
ATOM 742 C CA . THR A 1 100 ? -1.654 -8.939 6.255 1.00 92.88 100 THR A CA 1
ATOM 743 C C . THR A 1 100 ? -2.994 -8.838 5.527 1.00 92.88 100 THR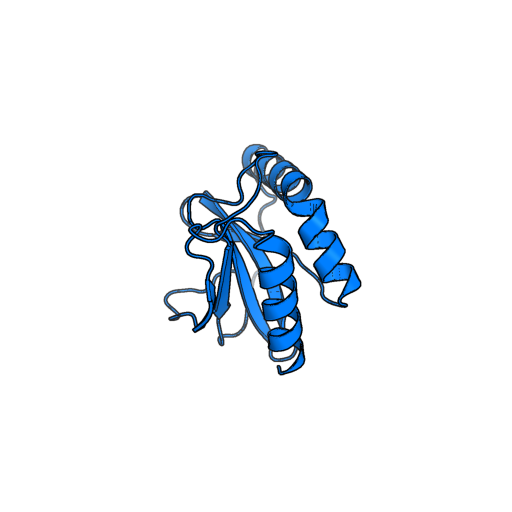 A C 1
ATOM 745 O O . THR A 1 100 ? -3.902 -9.632 5.770 1.00 92.88 100 THR A O 1
ATOM 748 N N . VAL A 1 101 ? -3.103 -7.879 4.606 1.00 92.06 101 VAL A N 1
ATOM 749 C CA . VAL A 1 101 ? -4.248 -7.718 3.692 1.00 92.06 101 VAL A CA 1
ATOM 750 C C . VAL A 1 101 ? -3.982 -8.449 2.380 1.00 92.06 101 VAL A C 1
ATOM 752 O O . VAL A 1 101 ? -4.864 -9.117 1.845 1.00 92.06 101 VAL A O 1
ATOM 755 N N . TYR A 1 102 ? -2.758 -8.331 1.867 1.00 90.75 102 TYR A N 1
ATOM 756 C CA . TYR A 1 102 ? -2.318 -8.984 0.641 1.00 90.75 102 TYR A CA 1
ATOM 757 C C . TYR A 1 102 ? -0.819 -9.272 0.711 1.00 90.75 102 TYR A C 1
ATOM 759 O O . TYR A 1 102 ? -0.050 -8.437 1.189 1.00 90.75 102 TYR A O 1
ATOM 767 N N . ALA A 1 103 ? -0.409 -10.437 0.216 1.00 87.75 103 ALA A N 1
ATOM 768 C CA . ALA A 1 103 ? 0.993 -10.775 0.044 1.00 87.75 103 ALA A CA 1
ATOM 769 C C . ALA A 1 103 ? 1.181 -11.641 -1.204 1.00 87.75 103 ALA A C 1
ATOM 771 O O . ALA A 1 103 ? 0.747 -12.793 -1.222 1.00 87.75 103 ALA A O 1
ATOM 772 N N . ALA A 1 104 ? 1.824 -11.087 -2.232 1.00 82.56 104 ALA A N 1
ATOM 773 C CA . ALA A 1 104 ? 2.315 -11.856 -3.368 1.00 82.56 104 ALA A CA 1
ATOM 774 C C . ALA A 1 104 ? 3.679 -12.469 -3.024 1.00 82.56 104 ALA A C 1
ATOM 776 O O . ALA A 1 104 ? 4.551 -11.799 -2.469 1.00 82.56 104 ALA A O 1
ATOM 777 N N . ASP A 1 105 ? 3.869 -13.744 -3.362 1.00 70.00 105 ASP A N 1
ATOM 778 C CA . ASP A 1 105 ? 5.143 -14.455 -3.201 1.00 70.00 105 ASP A CA 1
ATOM 779 C C . ASP A 1 105 ? 6.040 -14.365 -4.452 1.00 70.00 105 ASP A C 1
ATOM 781 O O . ASP A 1 105 ? 7.155 -14.893 -4.464 1.00 70.00 105 ASP A O 1
ATOM 785 N N . GLY A 1 106 ? 5.568 -13.686 -5.505 1.00 63.56 106 GLY A N 1
ATOM 786 C CA . GLY A 1 106 ? 6.262 -13.522 -6.781 1.00 63.56 106 GLY A CA 1
ATOM 787 C C . GLY A 1 106 ? 6.496 -14.807 -7.555 1.00 63.56 106 GLY A C 1
ATOM 788 O O . GLY A 1 106 ? 7.397 -14.842 -8.394 1.00 63.56 106 GLY A O 1
ATOM 789 N N . THR A 1 107 ? 5.730 -15.862 -7.263 1.00 60.06 107 THR A N 1
ATOM 790 C CA . THR A 1 107 ? 5.786 -17.137 -7.993 1.00 60.06 107 THR A CA 1
ATOM 791 C C . THR A 1 107 ? 4.715 -17.255 -9.078 1.00 60.06 107 THR A C 1
ATOM 793 O O . THR A 1 107 ? 4.849 -18.090 -9.974 1.00 60.06 107 THR A O 1
ATOM 796 N N . ALA A 1 108 ? 3.677 -16.416 -9.035 1.00 54.47 108 ALA A N 1
ATOM 797 C CA . ALA A 1 108 ? 2.631 -16.367 -10.046 1.00 54.47 108 ALA A CA 1
ATOM 798 C C . ALA A 1 108 ? 2.998 -15.372 -11.160 1.00 54.47 108 ALA A C 1
ATOM 800 O O . ALA A 1 108 ? 3.130 -14.176 -10.925 1.00 54.47 108 ALA A O 1
ATOM 801 N N . GLU A 1 109 ? 3.141 -15.853 -12.398 1.00 47.09 109 GLU A N 1
ATOM 802 C CA . GLU A 1 109 ? 3.183 -14.979 -13.575 1.00 47.09 109 GLU A CA 1
ATOM 803 C C . GLU A 1 109 ? 1.779 -14.394 -13.810 1.00 47.09 109 GLU A C 1
ATOM 805 O O . GLU A 1 109 ? 0.892 -15.039 -14.371 1.00 47.09 109 GLU A O 1
ATOM 810 N N . GLY A 1 110 ? 1.560 -13.172 -13.333 1.00 56.84 110 GLY A N 1
ATOM 811 C CA . GLY A 1 110 ? 0.312 -12.424 -13.449 1.00 56.84 110 GLY A CA 1
ATOM 812 C C . GLY A 1 110 ? 0.489 -11.016 -12.886 1.00 56.84 110 GLY A C 1
ATOM 813 O O . GLY A 1 110 ? 1.450 -10.751 -12.171 1.00 56.84 110 GLY A O 1
ATOM 814 N N . ASP A 1 111 ? -0.397 -10.086 -13.242 1.00 71.00 111 ASP A N 1
ATOM 815 C CA . ASP A 1 111 ? -0.323 -8.709 -12.739 1.00 71.00 111 ASP A CA 1
ATOM 816 C C . ASP A 1 111 ? -0.746 -8.647 -11.259 1.00 71.00 111 ASP A C 1
ATOM 818 O O . ASP A 1 111 ? -1.896 -8.345 -10.923 1.00 71.00 111 ASP A O 1
ATOM 822 N N . ASP A 1 112 ? 0.194 -8.951 -10.360 1.00 78.12 112 ASP A N 1
ATOM 823 C CA . ASP A 1 112 ? 0.014 -8.881 -8.905 1.00 78.12 112 ASP A CA 1
ATOM 824 C C . ASP A 1 112 ? -0.404 -7.482 -8.438 1.00 78.12 112 ASP A C 1
ATOM 826 O O . ASP A 1 112 ? -0.988 -7.331 -7.364 1.00 78.12 112 ASP A O 1
ATOM 830 N N . THR A 1 113 ? -0.173 -6.446 -9.251 1.00 81.56 113 THR A N 1
ATOM 831 C CA . THR A 1 113 ? -0.634 -5.084 -8.961 1.00 81.56 113 THR A CA 1
ATOM 832 C C . THR A 1 113 ? -2.155 -5.005 -8.982 1.00 81.56 113 THR A C 1
ATOM 834 O O . THR A 1 113 ? -2.753 -4.460 -8.055 1.00 81.56 113 THR A O 1
ATOM 837 N N . ALA A 1 114 ? -2.805 -5.581 -9.997 1.00 84.50 114 ALA A N 1
ATOM 838 C CA . ALA A 1 114 ? -4.263 -5.581 -10.099 1.00 84.50 114 ALA A CA 1
ATOM 839 C C . ALA A 1 114 ? -4.912 -6.399 -8.969 1.00 84.50 114 ALA A C 1
ATOM 841 O O . ALA A 1 114 ? -5.907 -5.971 -8.377 1.00 84.50 114 ALA A O 1
ATOM 842 N N . ALA A 1 115 ? -4.329 -7.555 -8.633 1.00 86.94 115 ALA A N 1
ATOM 843 C CA . ALA A 1 115 ? -4.795 -8.394 -7.530 1.00 86.94 115 ALA A CA 1
ATOM 844 C C . ALA A 1 115 ? -4.639 -7.692 -6.170 1.00 86.94 115 ALA A C 1
ATOM 846 O O . ALA A 1 115 ? -5.578 -7.686 -5.368 1.00 86.94 115 ALA A O 1
ATOM 847 N N . MET A 1 116 ? -3.494 -7.043 -5.940 1.00 90.19 116 MET A N 1
ATOM 848 C CA . MET A 1 116 ? -3.250 -6.222 -4.755 1.00 90.19 116 MET A CA 1
ATOM 849 C C . MET A 1 116 ? -4.266 -5.080 -4.646 1.00 90.19 116 MET A C 1
ATOM 851 O O . MET A 1 116 ? -4.917 -4.941 -3.610 1.00 90.19 116 MET A O 1
ATOM 855 N N . LEU A 1 117 ? -4.469 -4.306 -5.719 1.00 91.06 117 LEU A N 1
ATOM 856 C CA . LEU A 1 117 ? -5.418 -3.187 -5.745 1.00 91.06 117 LEU A CA 1
ATOM 857 C C . LEU A 1 117 ? -6.844 -3.643 -5.417 1.00 91.06 117 LEU A C 1
ATOM 859 O O . LEU A 1 117 ? -7.542 -2.992 -4.633 1.00 91.06 117 LEU A O 1
ATOM 863 N N . ALA A 1 118 ? -7.273 -4.777 -5.976 1.00 91.69 118 ALA A N 1
ATOM 864 C CA . ALA A 1 118 ? -8.582 -5.354 -5.697 1.00 91.69 118 ALA A CA 1
ATOM 865 C C . ALA A 1 118 ? -8.725 -5.772 -4.223 1.00 91.69 118 ALA A C 1
ATOM 867 O O . ALA A 1 118 ? -9.734 -5.442 -3.592 1.00 91.69 118 ALA A O 1
ATOM 868 N N . ALA A 1 119 ? -7.716 -6.446 -3.659 1.00 93.19 119 ALA A N 1
ATOM 869 C CA . ALA A 1 119 ? -7.714 -6.883 -2.263 1.00 93.19 119 ALA A CA 1
ATOM 870 C C . ALA A 1 119 ? -7.746 -5.696 -1.288 1.00 93.19 119 ALA A C 1
ATOM 872 O O . ALA A 1 119 ? -8.592 -5.654 -0.392 1.00 93.19 119 ALA A O 1
ATOM 873 N N . VAL A 1 120 ? -6.885 -4.697 -1.504 1.00 94.44 120 VAL A N 1
ATOM 874 C CA . VAL A 1 120 ? -6.829 -3.477 -0.686 1.00 94.44 120 VAL A CA 1
ATOM 875 C C . VAL A 1 120 ? -8.144 -2.711 -0.760 1.00 94.44 120 VAL A C 1
ATOM 877 O O . VAL A 1 120 ? -8.703 -2.354 0.275 1.00 94.44 120 VAL A O 1
ATOM 880 N N . THR A 1 121 ? -8.688 -2.508 -1.962 1.00 94.81 121 THR A N 1
ATOM 881 C CA . THR A 1 121 ? -9.954 -1.784 -2.150 1.00 94.81 121 THR A CA 1
ATOM 882 C C . THR A 1 121 ? -11.115 -2.492 -1.456 1.00 94.81 121 THR A C 1
ATOM 884 O O . THR A 1 121 ? -11.942 -1.844 -0.810 1.00 94.81 121 THR A O 1
ATOM 887 N N . ALA A 1 122 ? -11.196 -3.821 -1.571 1.00 95.06 122 ALA A N 1
ATOM 888 C CA . ALA A 1 122 ? -12.226 -4.607 -0.901 1.00 95.06 122 ALA A CA 1
ATOM 889 C C . ALA A 1 122 ? -12.100 -4.509 0.624 1.00 95.06 122 ALA A C 1
ATOM 891 O O . ALA A 1 122 ? -13.095 -4.247 1.299 1.00 95.06 122 ALA A O 1
ATOM 892 N N . TYR A 1 123 ? -10.884 -4.650 1.154 1.00 94.88 123 TYR A N 1
ATOM 893 C CA . TYR A 1 123 ? -10.609 -4.560 2.585 1.00 94.88 123 TYR A CA 1
ATOM 894 C C . TYR A 1 123 ? -10.943 -3.177 3.150 1.00 94.88 123 TYR A C 1
ATOM 896 O O . TYR A 1 123 ? -11.719 -3.066 4.100 1.00 94.88 123 TYR A O 1
ATOM 904 N N . ALA A 1 124 ? -10.432 -2.116 2.524 1.00 92.19 124 ALA A N 1
ATOM 905 C CA . ALA A 1 124 ? -10.620 -0.737 2.962 1.00 92.19 124 ALA A CA 1
ATOM 906 C C . ALA A 1 124 ? -12.100 -0.318 2.987 1.00 92.19 124 ALA A C 1
ATOM 908 O O . ALA A 1 124 ? -12.496 0.490 3.817 1.00 92.19 124 ALA A O 1
ATOM 909 N N . ARG A 1 125 ? -12.949 -0.902 2.130 1.00 91.56 125 ARG A N 1
ATOM 910 C CA . ARG A 1 125 ? -14.404 -0.651 2.129 1.00 91.56 125 ARG A CA 1
ATOM 911 C C . ARG A 1 125 ? -15.154 -1.279 3.306 1.00 91.56 125 ARG A C 1
ATOM 913 O O . ARG A 1 125 ? -16.294 -0.892 3.554 1.00 91.56 125 ARG A O 1
ATOM 920 N N . THR A 1 126 ? -14.553 -2.244 4.000 1.00 91.75 126 THR A N 1
ATOM 921 C CA . THR A 1 126 ? -15.145 -2.886 5.190 1.00 91.75 126 THR A CA 1
ATOM 922 C C . THR A 1 126 ? -14.798 -2.189 6.507 1.00 91.75 126 THR A C 1
ATOM 924 O O . THR A 1 126 ? -15.265 -2.628 7.558 1.00 91.75 126 THR A O 1
ATOM 927 N N . ARG A 1 127 ? -13.992 -1.125 6.455 1.00 86.75 127 ARG A N 1
ATOM 928 C CA . ARG A 1 127 ? -13.504 -0.347 7.598 1.00 86.75 127 ARG A CA 1
ATOM 929 C C . ARG A 1 127 ? -14.086 1.069 7.561 1.00 86.75 127 ARG A C 1
ATOM 931 O O . ARG A 1 127 ? -14.404 1.592 8.647 1.00 86.75 127 ARG A O 1
#

Secondary structure (DSSP, 8-state):
----PPPPPPPHHHHHHHHHHHHHTHHHHHHHHHTT-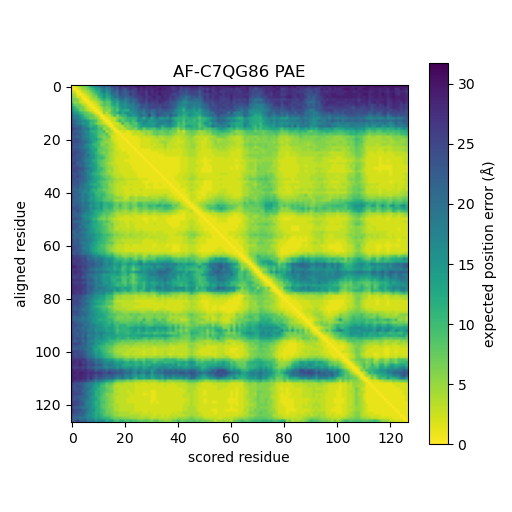-EEEEEETTTEEEEEEE-TTS-EEEEEESSSSS-SS-SPP--EEEEEE-SPPSS--TTPPPEEEEE--S-S-S-HHHHHHHHHHHHHTT-

Foldseek 3Di:
DDPPDDPDDDDPVRVVVQVLLCVLCVVVCVLVVVLVWRWDWAQAPPRAIWIWTQAPLQWIKTKDFPVGRSDSDPDQGQWIWIWTQNDHDPRYSPPGDTDTQDTGPSPDPDRVSVVVSVSCSVVSVVD

Organism: Catenulispora acidiphila (strain DSM 44928 / JCM 14897 / NBRC 102108 / NRRL B-24433 / ID139908) (NCBI:txid479433)

Mean predicted aligned error: 8.98 Å

Nearest PDB structures (foldseek):
  3c6m-assembly1_B  TM=6.020E-01  e=3.203E+00  Homo sapiens
  3c6k-assembly2_C  TM=5.947E-01  e=3.396E+00  Homo sapiens
  3c6k-assembly2_D  TM=3.954E-01  e=2.850E+00  Homo sapiens
  3c6k-assembly1_B  TM=3.524E-01  e=5.415E+00  Homo sapiens